Protein AF-A0A1U7D063-F1 (afdb_monomer)

Radius of gyration: 20.67 Å; Cα contacts (8 Å, |Δi|>4): 37; chains: 1; bounding box: 32×53×52 Å

Sequence (86 aa):
MRVAEAVGPGLDRLRLDIDPRDVAVHIETSMRLTQALGGSGGPFFFTGEALVPGFVETDQLKEMVEATRTSRVTEGPAPTEAGAGE

Solvent-accessible surface area (backbone atoms only — not comparable to full-atom values): 5524 Å² total; per-residue (Å²): 143,71,64,54,68,76,76,51,73,47,62,69,57,48,59,70,72,53,50,73,64,63,52,49,52,51,50,53,49,52,52,50,52,35,47,76,70,68,53,73,79,79,58,62,48,76,49,85,91,44,74,44,80,46,90,75,56,71,69,60,51,48,54,51,48,51,52,47,53,57,58,49,67,78,69,54,81,75,81,77,79,87,79,76,84,136

Secondary structure (DSSP, 8-state):
--SHHHHSS-HHHHHHH--HHHHHHHHHHHHHHHHHTT--SS-EEEETTEEEES---HHHHHHHHHHHHHHHHTSS----------

Organism: NCBI:txid1229727

Structure (mmCIF, N/CA/C/O backbone):
data_AF-A0A1U7D063-F1
#
_entry.id   AF-A0A1U7D063-F1
#
loop_
_atom_site.group_PDB
_atom_site.id
_atom_site.type_symbol
_atom_site.label_atom_id
_atom_site.label_alt_id
_atom_site.label_comp_id
_atom_site.label_asym_id
_atom_site.label_entity_id
_atom_site.label_seq_id
_atom_site.pdbx_PDB_ins_code
_atom_site.Cartn_x
_atom_site.Cartn_y
_atom_site.Cartn_z
_atom_site.occupancy
_atom_site.B_iso_or_equiv
_atom_site.auth_seq_id
_atom_site.auth_comp_id
_atom_site.auth_asym_id
_atom_site.auth_atom_id
_atom_site.pdbx_PDB_model_num
ATOM 1 N N . MET A 1 1 ? 4.195 -7.694 -21.996 1.00 51.41 1 MET A N 1
ATOM 2 C CA . MET A 1 1 ? 3.809 -6.272 -22.150 1.00 51.41 1 MET A CA 1
ATOM 3 C C . MET A 1 1 ? 2.361 -6.167 -22.646 1.00 51.41 1 MET A C 1
ATOM 5 O O . MET A 1 1 ? 2.153 -5.747 -23.769 1.00 51.41 1 MET A O 1
ATOM 9 N N . ARG A 1 2 ? 1.358 -6.614 -21.872 1.00 55.75 2 ARG A N 1
ATOM 10 C CA . ARG A 1 2 ? -0.064 -6.587 -22.303 1.00 55.75 2 ARG A CA 1
ATOM 11 C C . ARG A 1 2 ? -0.999 -5.886 -21.302 1.00 55.75 2 ARG A C 1
ATOM 13 O O . ARG A 1 2 ? -2.151 -5.642 -21.608 1.00 55.75 2 ARG A O 1
ATOM 20 N N . VAL A 1 3 ? -0.499 -5.555 -20.107 1.00 58.19 3 VAL A N 1
ATOM 21 C CA . VAL A 1 3 ? -1.309 -4.983 -19.016 1.00 58.19 3 VAL A CA 1
ATOM 22 C C . VAL A 1 3 ? -1.470 -3.466 -19.162 1.00 58.19 3 VAL A C 1
ATOM 24 O O . VAL A 1 3 ? -2.537 -2.942 -18.885 1.00 58.19 3 VAL A O 1
ATOM 27 N N . ALA A 1 4 ? -0.454 -2.761 -19.670 1.00 56.19 4 ALA A N 1
ATOM 28 C CA . ALA A 1 4 ? -0.490 -1.304 -19.824 1.00 56.19 4 ALA A CA 1
ATOM 29 C C . ALA A 1 4 ? -1.603 -0.806 -20.765 1.00 56.19 4 ALA A C 1
ATOM 31 O O . ALA A 1 4 ? -2.205 0.225 -20.499 1.00 56.19 4 ALA A O 1
ATOM 32 N N . GLU A 1 5 ? -1.913 -1.555 -21.828 1.00 53.78 5 GLU A N 1
ATOM 33 C CA . GLU A 1 5 ? -2.947 -1.184 -22.808 1.00 53.78 5 GLU A CA 1
ATOM 34 C C . GLU A 1 5 ? -4.377 -1.248 -22.245 1.00 53.78 5 GLU A C 1
ATOM 36 O O . GLU A 1 5 ? -5.277 -0.639 -22.813 1.00 53.78 5 GLU A O 1
ATOM 41 N N . ALA A 1 6 ? -4.598 -1.959 -21.133 1.00 58.44 6 ALA A N 1
ATOM 42 C CA . ALA A 1 6 ? -5.932 -2.197 -20.582 1.00 58.44 6 ALA A CA 1
ATOM 43 C C . ALA A 1 6 ? -6.319 -1.260 -19.420 1.00 58.44 6 ALA A C 1
ATOM 45 O O . ALA A 1 6 ? -7.485 -1.245 -19.034 1.00 58.44 6 ALA A O 1
ATOM 46 N N . VAL A 1 7 ? -5.368 -0.515 -18.832 1.00 64.62 7 VAL A N 1
ATOM 47 C CA . VAL A 1 7 ? -5.555 0.118 -17.504 1.00 64.62 7 VAL A CA 1
ATOM 48 C C . VAL A 1 7 ? -5.268 1.633 -17.489 1.00 64.62 7 VAL A C 1
ATOM 50 O O . VAL A 1 7 ? -5.600 2.306 -16.518 1.00 64.62 7 VAL A O 1
ATOM 53 N N . GLY A 1 8 ? -4.704 2.223 -18.550 1.00 59.66 8 GLY A N 1
ATOM 54 C CA . GLY A 1 8 ? -4.348 3.650 -18.562 1.00 59.66 8 GLY A CA 1
ATOM 55 C C . GLY A 1 8 ? -3.740 4.126 -19.884 1.00 59.66 8 GLY A C 1
ATOM 56 O O . GLY A 1 8 ? -3.696 3.338 -20.828 1.00 59.66 8 GLY A O 1
ATOM 57 N N . PRO A 1 9 ? -3.315 5.407 -19.986 1.00 57.38 9 PRO A N 1
ATOM 58 C CA . PRO A 1 9 ? -2.944 6.038 -21.253 1.00 57.38 9 PRO A CA 1
ATOM 59 C C . PRO A 1 9 ? -1.899 5.176 -21.962 1.00 57.38 9 PRO A C 1
ATOM 61 O O . PRO A 1 9 ? -0.946 4.727 -21.329 1.00 57.38 9 PRO A O 1
ATOM 64 N N . GLY A 1 10 ? -2.149 4.893 -23.244 1.00 67.12 10 GLY A N 1
ATOM 65 C CA . GLY A 1 10 ? -1.511 3.817 -24.003 1.00 67.12 10 GLY A CA 1
ATOM 66 C C . GLY A 1 10 ? 0.011 3.727 -23.869 1.00 67.12 10 GLY A C 1
ATOM 67 O O . GLY A 1 10 ? 0.692 4.670 -23.471 1.00 67.12 10 GLY A O 1
ATOM 68 N N . LEU A 1 11 ? 0.546 2.566 -24.249 1.00 64.12 11 LEU A N 1
ATOM 69 C CA . LEU A 1 11 ? 1.935 2.131 -24.052 1.00 64.12 11 LEU A CA 1
ATOM 70 C C . LEU A 1 11 ? 3.009 3.190 -24.378 1.00 64.12 11 LEU A C 1
ATOM 72 O O . LEU A 1 11 ? 4.071 3.201 -23.760 1.00 64.12 11 LEU A O 1
ATOM 76 N N . ASP A 1 12 ? 2.732 4.094 -25.313 1.00 65.69 12 ASP A N 1
ATOM 77 C CA . ASP A 1 12 ? 3.641 5.168 -25.713 1.00 65.69 12 ASP A CA 1
ATOM 78 C C . ASP A 1 12 ? 3.750 6.287 -24.671 1.00 65.69 12 ASP A C 1
ATOM 80 O O . ASP A 1 12 ? 4.845 6.783 -24.421 1.00 65.69 12 ASP A O 1
ATOM 84 N N . ARG A 1 13 ? 2.652 6.633 -23.988 1.00 66.94 13 ARG A N 1
ATOM 85 C CA . ARG A 1 13 ? 2.681 7.593 -22.879 1.00 66.94 13 ARG A CA 1
ATOM 86 C C . ARG A 1 13 ? 3.367 7.001 -21.650 1.00 66.94 13 ARG A C 1
ATOM 88 O O . ARG A 1 13 ? 4.163 7.681 -21.017 1.00 66.94 13 ARG A O 1
ATOM 95 N N . LEU A 1 14 ? 3.144 5.713 -21.382 1.00 70.31 14 LEU A N 1
ATOM 96 C CA . LEU A 1 14 ? 3.845 4.987 -20.322 1.00 70.31 14 LEU A CA 1
ATOM 97 C C . LEU A 1 14 ? 5.368 4.980 -20.533 1.00 70.31 14 LEU A C 1
ATOM 99 O O . LEU A 1 14 ? 6.122 5.163 -19.587 1.00 70.31 14 LEU A O 1
ATOM 103 N N . ARG A 1 15 ? 5.830 4.779 -21.772 1.00 66.81 15 ARG A N 1
ATOM 104 C CA . ARG A 1 15 ? 7.265 4.810 -22.105 1.00 66.81 15 ARG A CA 1
ATOM 105 C C . ARG A 1 15 ? 7.890 6.194 -21.946 1.00 66.81 15 ARG A C 1
ATOM 107 O O . ARG A 1 15 ? 9.071 6.267 -21.641 1.00 66.81 15 ARG A O 1
ATOM 114 N N . LEU A 1 16 ? 7.120 7.255 -22.193 1.00 68.38 16 LEU A N 1
ATOM 115 C CA . LEU A 1 16 ? 7.571 8.639 -22.026 1.00 68.38 16 LEU A CA 1
ATOM 116 C C . LEU A 1 16 ? 7.641 9.048 -20.551 1.00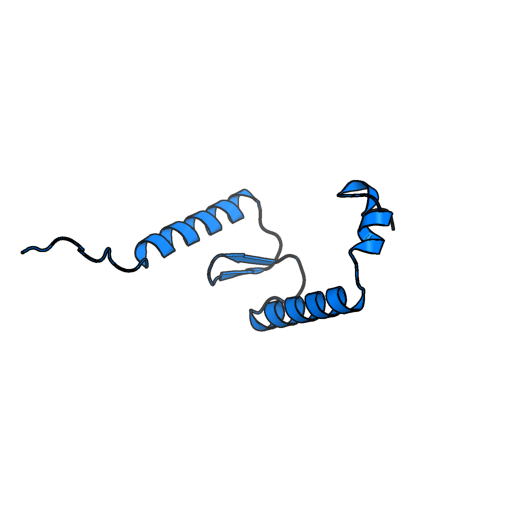 68.38 16 LEU A C 1
ATOM 118 O O . LEU A 1 16 ? 8.556 9.770 -20.174 1.00 68.38 16 LEU A O 1
ATOM 122 N N . ASP A 1 17 ? 6.693 8.581 -19.737 1.00 66.38 17 ASP A N 1
ATOM 123 C CA . ASP A 1 17 ? 6.576 8.975 -18.330 1.00 66.38 17 ASP A CA 1
ATOM 124 C C . ASP A 1 17 ? 7.392 8.064 -17.377 1.00 66.38 17 ASP A C 1
ATOM 126 O O . ASP A 1 17 ? 7.634 8.434 -16.229 1.00 66.38 17 ASP A O 1
ATOM 130 N N . ILE A 1 18 ? 7.848 6.886 -17.828 1.00 66.94 18 ILE A N 1
ATOM 131 C CA . ILE A 1 18 ? 8.782 6.026 -17.079 1.00 66.94 18 ILE A CA 1
ATOM 132 C C . ILE A 1 18 ? 10.224 6.448 -17.392 1.00 66.94 18 ILE A C 1
ATOM 134 O O . ILE A 1 18 ? 10.812 5.989 -18.372 1.00 66.94 18 ILE A O 1
ATOM 138 N N . ASP A 1 19 ? 10.833 7.255 -16.518 1.00 72.56 19 ASP A N 1
ATOM 139 C CA . ASP A 1 19 ? 12.294 7.232 -16.379 1.00 72.56 19 ASP A CA 1
ATOM 140 C C . ASP A 1 19 ? 12.670 5.979 -15.562 1.00 72.56 19 ASP A C 1
ATOM 142 O O . ASP A 1 19 ? 12.252 5.838 -14.405 1.00 72.56 19 ASP A O 1
ATOM 146 N N . PRO A 1 20 ? 13.444 5.035 -16.128 1.00 70.75 20 PRO A N 1
ATOM 147 C CA . PRO A 1 20 ? 13.792 3.796 -15.444 1.00 70.75 20 PRO A CA 1
ATOM 148 C C . PRO A 1 20 ? 14.609 4.011 -14.162 1.00 70.75 20 PRO A C 1
ATOM 150 O O . PRO A 1 20 ? 14.568 3.149 -13.284 1.00 70.75 20 PRO A O 1
ATOM 153 N N . ARG A 1 21 ? 15.339 5.127 -14.023 1.00 71.12 21 ARG A N 1
ATOM 154 C CA . ARG A 1 21 ? 16.106 5.437 -12.808 1.00 71.12 21 ARG A CA 1
ATOM 155 C C . ARG A 1 21 ? 15.210 5.965 -11.698 1.00 71.12 21 ARG A C 1
ATOM 157 O O . ARG A 1 21 ? 15.279 5.446 -10.587 1.00 71.12 21 ARG A O 1
ATOM 164 N N . ASP A 1 22 ? 14.340 6.921 -12.001 1.00 74.94 22 ASP A N 1
ATOM 165 C CA . ASP A 1 22 ? 13.456 7.515 -10.992 1.00 74.94 22 ASP A CA 1
ATOM 166 C C . ASP A 1 22 ? 12.438 6.487 -10.475 1.00 74.94 22 ASP A C 1
ATOM 168 O O . ASP A 1 22 ? 12.195 6.379 -9.271 1.00 74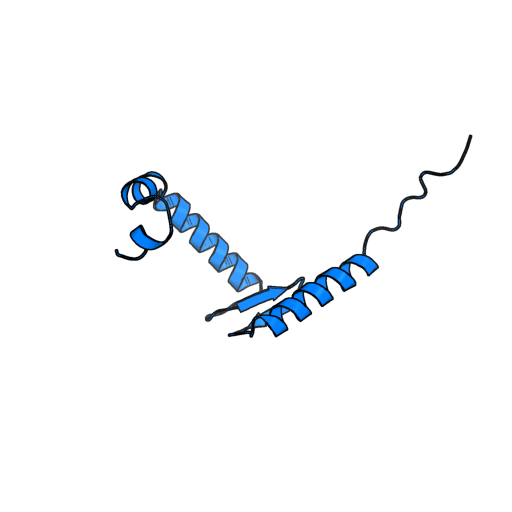.94 22 ASP A O 1
ATOM 172 N N . VAL A 1 23 ? 11.918 5.634 -11.365 1.00 81.06 23 VAL A N 1
ATOM 173 C CA . VAL A 1 23 ? 11.028 4.529 -10.983 1.00 81.06 23 VAL A CA 1
ATOM 174 C C . VAL A 1 23 ? 11.748 3.501 -10.107 1.00 81.06 23 VAL A C 1
ATOM 176 O O . VAL A 1 23 ? 11.180 3.056 -9.108 1.00 81.06 23 VAL A O 1
ATOM 179 N N . ALA A 1 24 ? 12.996 3.142 -10.424 1.00 80.81 24 ALA A N 1
ATOM 180 C CA . ALA A 1 24 ? 13.768 2.205 -9.606 1.00 80.81 24 ALA A CA 1
ATOM 181 C C . ALA A 1 24 ? 14.018 2.748 -8.189 1.00 80.81 24 ALA A C 1
ATOM 183 O O . ALA A 1 24 ? 13.821 2.019 -7.216 1.00 80.81 24 ALA A O 1
ATOM 184 N N . VAL A 1 25 ? 14.364 4.034 -8.064 1.00 85.50 25 VAL A N 1
ATOM 185 C CA . VAL A 1 25 ? 14.556 4.705 -6.766 1.00 85.50 25 VAL A CA 1
ATOM 186 C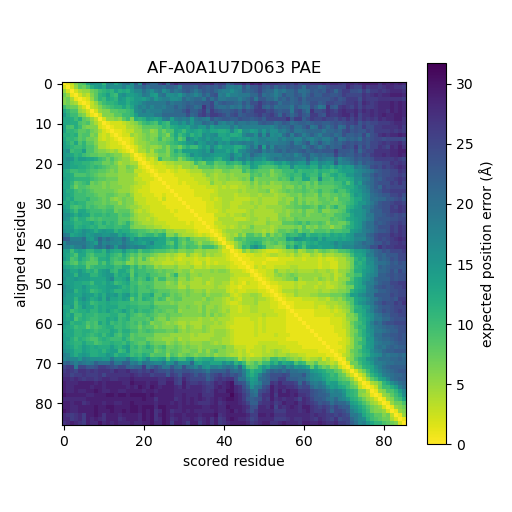 C . VAL A 1 25 ? 13.264 4.714 -5.949 1.00 85.50 25 VAL A C 1
ATOM 188 O O . VAL A 1 25 ? 13.288 4.444 -4.744 1.00 85.50 25 VAL A O 1
ATOM 191 N N . HIS A 1 26 ? 12.121 4.986 -6.582 1.00 84.56 26 HIS A N 1
ATOM 192 C CA . HIS A 1 26 ? 10.830 4.952 -5.897 1.00 84.56 26 HIS A CA 1
ATOM 193 C C . HIS A 1 26 ? 10.456 3.545 -5.430 1.00 84.56 26 HIS A C 1
ATOM 195 O O . HIS A 1 26 ? 10.032 3.390 -4.285 1.00 84.56 26 HIS A O 1
ATOM 201 N N . ILE A 1 27 ? 10.672 2.522 -6.260 1.00 85.12 27 ILE A N 1
ATOM 202 C CA . ILE A 1 27 ? 10.442 1.123 -5.877 1.00 85.12 27 ILE A CA 1
ATOM 203 C C . ILE A 1 27 ? 11.316 0.750 -4.677 1.00 85.12 27 ILE A C 1
ATOM 205 O O . ILE A 1 27 ? 10.797 0.235 -3.688 1.00 85.12 27 ILE A O 1
ATOM 209 N N . GLU A 1 28 ? 12.616 1.050 -4.721 1.00 87.62 28 GLU A N 1
ATOM 210 C CA . GLU A 1 28 ? 13.538 0.756 -3.619 1.00 87.62 28 GLU A CA 1
ATOM 211 C C . GLU A 1 28 ? 13.112 1.466 -2.327 1.00 87.62 28 GLU A C 1
ATOM 213 O O . GLU A 1 28 ? 13.051 0.854 -1.257 1.00 87.62 28 GLU A O 1
ATOM 2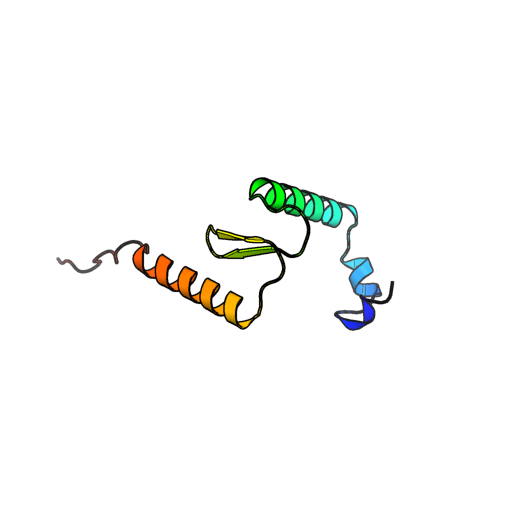18 N N . THR A 1 29 ? 12.734 2.741 -2.432 1.00 87.19 29 THR A N 1
ATOM 219 C CA . THR A 1 29 ? 12.258 3.540 -1.299 1.00 87.19 29 THR A CA 1
ATOM 220 C C . THR A 1 29 ? 10.995 2.935 -0.686 1.00 87.19 29 THR A C 1
ATOM 222 O O . THR A 1 29 ? 10.937 2.726 0.529 1.00 87.19 29 THR A O 1
ATOM 225 N N . SER A 1 30 ? 10.001 2.589 -1.509 1.00 85.56 30 SER A N 1
ATOM 226 C CA . SER A 1 30 ? 8.770 1.931 -1.062 1.00 85.56 30 SER A CA 1
ATOM 227 C C . SER A 1 30 ? 9.043 0.569 -0.419 1.00 85.56 30 SER A C 1
ATOM 229 O O . SER A 1 30 ? 8.468 0.265 0.628 1.00 85.56 30 SER A O 1
ATOM 231 N N . MET A 1 31 ? 9.946 -0.241 -0.983 1.00 85.62 31 MET A N 1
ATOM 232 C CA . MET A 1 31 ? 10.328 -1.536 -0.409 1.00 85.62 31 MET A CA 1
ATOM 233 C C . MET A 1 31 ? 11.032 -1.385 0.941 1.00 85.62 31 MET A C 1
ATOM 235 O O . MET A 1 31 ? 10.760 -2.161 1.860 1.00 85.62 31 MET A O 1
ATOM 239 N N . ARG A 1 32 ? 11.911 -0.386 1.082 1.00 87.06 32 ARG A N 1
ATOM 240 C CA . ARG A 1 32 ? 12.606 -0.088 2.340 1.00 87.06 32 ARG A CA 1
ATOM 241 C C . ARG A 1 32 ? 11.634 0.373 3.424 1.00 87.06 32 ARG A C 1
ATOM 243 O O . ARG A 1 32 ? 11.708 -0.122 4.545 1.00 87.06 32 ARG A O 1
ATOM 250 N N . LEU A 1 33 ? 10.725 1.292 3.096 1.00 85.81 33 LEU A N 1
ATOM 251 C CA . LEU A 1 33 ? 9.688 1.773 4.017 1.00 85.81 33 LEU A CA 1
ATOM 252 C C . LEU A 1 33 ? 8.779 0.629 4.473 1.00 85.81 33 LEU A C 1
ATOM 254 O O . LEU A 1 33 ? 8.527 0.475 5.662 1.00 85.81 33 LEU A O 1
ATOM 258 N N . THR A 1 34 ? 8.353 -0.215 3.536 1.00 83.50 34 THR A N 1
ATOM 259 C CA . THR A 1 34 ? 7.525 -1.391 3.827 1.00 83.50 34 THR A CA 1
ATOM 260 C C . THR A 1 34 ? 8.219 -2.343 4.802 1.00 83.50 34 THR A C 1
ATOM 262 O O . THR A 1 34 ? 7.615 -2.741 5.795 1.00 83.50 34 THR A O 1
ATOM 265 N N . GLN A 1 35 ? 9.494 -2.668 4.558 1.00 83.69 35 GLN A N 1
ATOM 266 C CA . GLN A 1 35 ? 10.284 -3.522 5.453 1.00 83.69 35 GLN A CA 1
ATOM 267 C C . GLN A 1 35 ? 10.465 -2.897 6.838 1.00 83.69 35 GLN A C 1
ATOM 269 O O . GLN A 1 35 ? 10.356 -3.597 7.840 1.00 83.69 35 GLN A O 1
ATOM 274 N N . ALA A 1 36 ? 10.702 -1.583 6.906 1.00 84.25 36 ALA A N 1
ATOM 275 C CA . ALA A 1 36 ? 10.826 -0.868 8.175 1.00 84.25 36 ALA A CA 1
ATOM 276 C C . ALA A 1 36 ? 9.531 -0.910 9.006 1.00 84.25 36 ALA A C 1
ATOM 278 O O . ALA A 1 36 ? 9.591 -0.911 10.231 1.00 84.25 36 ALA A O 1
ATOM 279 N N . LEU A 1 37 ? 8.375 -0.988 8.342 1.00 83.44 37 LEU A N 1
ATOM 280 C CA . LEU A 1 37 ? 7.058 -1.120 8.967 1.00 83.44 37 LEU A CA 1
ATOM 281 C C . LEU A 1 37 ? 6.636 -2.585 9.204 1.00 83.44 37 LEU A C 1
ATOM 283 O O . LEU A 1 37 ? 5.497 -2.840 9.582 1.00 83.44 37 LEU A O 1
ATOM 287 N N . GLY A 1 38 ? 7.530 -3.556 8.980 1.00 80.31 38 GLY A N 1
ATOM 288 C CA . GLY A 1 38 ? 7.278 -4.982 9.220 1.00 80.31 38 GLY A CA 1
ATOM 289 C C . GLY A 1 38 ? 6.554 -5.719 8.087 1.00 80.31 38 GLY A C 1
ATOM 290 O O . GLY A 1 38 ? 6.272 -6.910 8.216 1.00 80.31 38 GLY A O 1
ATOM 291 N N . GLY A 1 39 ? 6.274 -5.052 6.963 1.00 72.38 39 GLY A N 1
ATOM 292 C CA . GLY A 1 39 ? 5.697 -5.692 5.783 1.00 72.38 39 GLY A CA 1
ATOM 293 C C . GLY A 1 39 ? 6.709 -6.629 5.118 1.00 72.38 39 GLY A C 1
ATOM 294 O 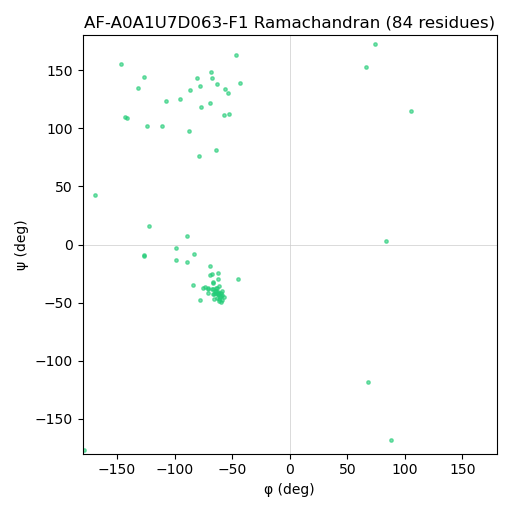O . GLY A 1 39 ? 7.790 -6.199 4.712 1.00 72.38 39 GLY A O 1
ATOM 295 N N . SER A 1 40 ? 6.368 -7.913 4.981 1.00 70.00 40 SER A N 1
ATOM 296 C CA . SER A 1 40 ? 7.194 -8.884 4.255 1.00 70.00 40 SER A CA 1
ATOM 297 C C . SER A 1 40 ? 6.334 -9.859 3.448 1.00 70.00 40 SER A C 1
ATOM 299 O O . SER A 1 40 ? 5.670 -10.725 4.002 1.00 70.00 40 SER A O 1
ATOM 301 N N . GLY A 1 41 ? 6.363 -9.713 2.118 1.00 67.06 41 GLY A N 1
ATOM 302 C CA . GLY A 1 41 ? 5.688 -10.608 1.169 1.00 67.06 41 GLY A CA 1
ATOM 303 C C . GLY A 1 41 ? 4.147 -10.602 1.215 1.00 67.06 41 GLY A C 1
ATOM 304 O O . GLY A 1 41 ? 3.525 -10.339 2.236 1.00 67.06 41 GLY A O 1
ATOM 305 N N . GLY A 1 42 ? 3.522 -10.927 0.076 1.00 70.69 42 GLY A N 1
ATOM 306 C CA . GLY A 1 42 ? 2.059 -11.012 -0.071 1.00 70.69 42 GLY A CA 1
ATOM 307 C C . GLY A 1 42 ? 1.341 -9.653 -0.108 1.00 70.69 42 GLY A C 1
ATOM 308 O O . GLY A 1 42 ? 1.978 -8.615 0.071 1.00 70.69 42 GLY A O 1
ATOM 309 N N . PRO A 1 43 ? 0.024 -9.623 -0.385 1.00 83.38 43 PRO A N 1
ATOM 310 C CA . PRO A 1 43 ? -0.758 -8.421 -0.125 1.00 83.38 43 PRO A CA 1
ATOM 311 C C . PRO A 1 43 ? -0.756 -8.141 1.385 1.00 83.38 43 PRO A C 1
ATOM 313 O O . PRO A 1 43 ? -0.862 -9.063 2.193 1.00 83.38 43 PRO A O 1
ATOM 316 N N . PHE A 1 44 ? -0.613 -6.875 1.758 1.00 85.19 44 PHE A N 1
ATOM 317 C CA . PHE A 1 44 ? -0.734 -6.390 3.130 1.00 85.19 44 PHE A CA 1
ATOM 318 C C . PHE A 1 44 ? -1.334 -4.983 3.107 1.00 85.19 44 PHE A C 1
ATOM 320 O O . PHE A 1 44 ? -1.207 -4.257 2.117 1.00 85.19 44 PHE A O 1
ATOM 327 N N . PHE A 1 45 ? -1.970 -4.592 4.207 1.00 87.69 45 PHE A N 1
ATOM 328 C CA . PHE A 1 45 ? -2.593 -3.281 4.370 1.00 87.69 45 PHE A CA 1
ATOM 329 C C . PHE A 1 45 ? -2.086 -2.613 5.645 1.00 87.69 45 PHE A C 1
ATOM 331 O O . PHE A 1 45 ? -1.876 -3.273 6.659 1.00 87.69 45 PHE A O 1
ATOM 338 N N . PHE A 1 46 ? -1.926 -1.293 5.605 1.00 87.00 46 PHE A N 1
ATOM 339 C CA . PHE A 1 46 ? -1.689 -0.479 6.794 1.00 87.00 46 PHE A CA 1
ATOM 340 C C . PHE A 1 46 ? -2.959 0.319 7.109 1.00 87.00 46 PHE A C 1
ATOM 342 O O . PHE A 1 46 ? -3.441 1.071 6.260 1.00 87.00 46 PHE A O 1
ATOM 349 N N . THR A 1 47 ? -3.501 0.173 8.318 1.00 86.00 47 THR A N 1
ATOM 350 C CA . THR A 1 47 ? -4.660 0.937 8.812 1.00 86.00 47 THR A CA 1
ATOM 351 C C . THR A 1 47 ? -4.277 1.642 10.108 1.00 86.00 47 THR A C 1
ATOM 353 O O . THR A 1 47 ? -4.192 1.021 11.166 1.00 86.00 47 THR A O 1
ATOM 356 N N . GLY A 1 48 ? -3.995 2.945 10.026 1.00 84.31 48 GLY A N 1
ATOM 357 C CA . GLY A 1 48 ? -3.443 3.687 11.161 1.00 84.31 48 GLY A CA 1
ATOM 358 C C . GLY A 1 48 ? -2.020 3.220 11.460 1.00 84.31 48 GLY A C 1
ATOM 359 O O . GLY A 1 48 ? -1.153 3.342 10.600 1.00 84.31 48 GLY A O 1
ATOM 360 N N . GLU A 1 49 ? -1.803 2.686 12.658 1.00 83.56 49 GLU A N 1
ATOM 361 C CA . GLU A 1 49 ? -0.533 2.077 13.088 1.00 83.56 49 GLU A CA 1
ATOM 362 C C . GLU A 1 49 ? -0.549 0.542 12.975 1.00 83.56 49 GLU A C 1
ATOM 364 O O . GLU A 1 49 ? 0.458 -0.115 13.231 1.00 83.56 49 GLU A O 1
ATOM 369 N N . ALA A 1 50 ? -1.684 -0.047 12.581 1.00 81.94 50 ALA A N 1
ATOM 370 C CA . ALA A 1 50 ? -1.827 -1.490 12.453 1.00 81.94 50 ALA A CA 1
ATOM 371 C C . ALA A 1 50 ? -1.369 -1.980 11.071 1.00 81.94 50 ALA A C 1
ATOM 373 O O . ALA A 1 50 ? -1.783 -1.448 10.037 1.00 81.94 50 ALA A O 1
ATOM 374 N N . LEU A 1 51 ? -0.557 -3.040 11.068 1.00 84.38 51 LEU A N 1
ATOM 375 C CA . LEU A 1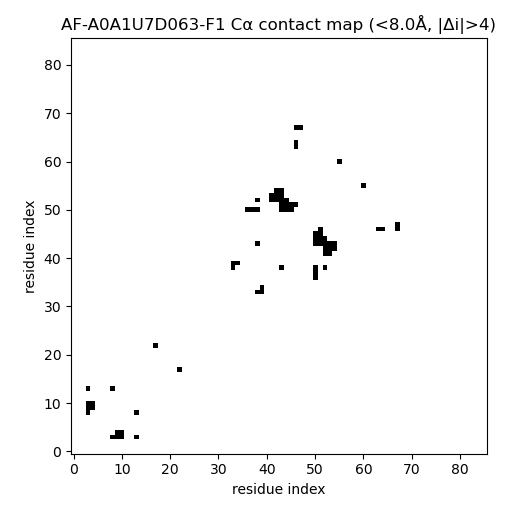 51 ? -0.218 -3.833 9.888 1.00 84.38 51 LEU A CA 1
ATOM 376 C C . LEU A 1 51 ? -1.141 -5.053 9.816 1.00 84.38 51 LEU A C 1
ATOM 378 O O . LEU A 1 51 ? -1.205 -5.851 10.750 1.00 84.38 51 LEU A O 1
ATOM 382 N N . VAL A 1 52 ? -1.813 -5.211 8.681 1.00 85.88 52 VAL A N 1
ATOM 383 C CA . VAL A 1 52 ? -2.724 -6.317 8.387 1.00 85.88 52 VAL A CA 1
ATOM 384 C C . VAL A 1 52 ? -2.089 -7.191 7.306 1.00 85.88 52 VAL A C 1
ATOM 386 O O . VAL A 1 52 ? -2.072 -6.796 6.135 1.00 85.88 52 VAL A O 1
ATOM 389 N N . PRO A 1 53 ? -1.502 -8.343 7.669 1.00 84.69 53 PRO A N 1
ATOM 390 C CA . PRO A 1 53 ? -0.858 -9.220 6.705 1.00 84.69 53 PRO A CA 1
ATOM 391 C C . PRO A 1 53 ? -1.881 -10.091 5.970 1.00 84.69 53 PRO A C 1
ATOM 393 O O . PRO A 1 53 ? -2.821 -10.612 6.568 1.00 84.69 53 PRO A O 1
ATOM 396 N N . GLY A 1 54 ? -1.632 -10.332 4.686 1.00 84.62 54 GLY A N 1
ATOM 397 C CA . GLY A 1 54 ? -2.393 -11.280 3.885 1.00 84.62 54 GLY A CA 1
ATOM 398 C C . GLY A 1 54 ? -3.629 -10.686 3.215 1.00 84.62 54 GLY A C 1
ATOM 399 O O . GLY A 1 54 ? -3.822 -9.475 3.108 1.00 84.62 54 GLY A O 1
ATOM 400 N N . PHE A 1 55 ? -4.452 -11.587 2.688 1.00 86.25 55 PHE A N 1
ATOM 401 C CA . PHE A 1 55 ? -5.702 -11.231 2.034 1.00 86.25 55 PHE A CA 1
ATOM 402 C C . PHE A 1 55 ? -6.777 -10.909 3.077 1.00 86.25 55 PHE A C 1
ATOM 404 O O . PHE A 1 55 ? -6.924 -11.628 4.064 1.00 86.25 55 PHE A O 1
ATOM 411 N N . VAL A 1 56 ? -7.531 -9.841 2.830 1.00 87.12 56 VAL A N 1
ATOM 412 C CA . VAL A 1 56 ? -8.588 -9.332 3.706 1.00 87.12 56 VAL A CA 1
ATOM 413 C C . VAL A 1 56 ? -9.821 -9.086 2.849 1.00 87.12 56 VAL A C 1
ATOM 415 O O . VAL A 1 56 ? -9.717 -8.501 1.768 1.00 87.12 56 VAL A O 1
ATOM 418 N N . GLU A 1 57 ? -10.981 -9.524 3.331 1.00 91.25 57 GLU A N 1
ATOM 419 C CA . GLU A 1 57 ? -12.251 -9.265 2.656 1.00 91.25 57 GLU A CA 1
ATOM 420 C C . GLU A 1 57 ? -12.612 -7.779 2.706 1.00 91.25 57 GLU A C 1
ATOM 422 O O . GLU A 1 57 ? -12.303 -7.062 3.659 1.00 91.25 57 GLU A O 1
ATOM 427 N N . THR A 1 58 ? -13.306 -7.304 1.674 1.00 91.12 58 THR A N 1
ATOM 428 C CA . THR A 1 58 ? -13.576 -5.866 1.513 1.00 91.12 58 THR A CA 1
ATOM 429 C C . THR A 1 58 ? -14.348 -5.282 2.697 1.00 91.12 58 THR A C 1
ATOM 431 O O . THR A 1 58 ? -14.046 -4.173 3.138 1.00 91.12 58 THR A O 1
ATOM 434 N N . ASP A 1 59 ? -15.329 -6.011 3.226 1.00 92.75 59 ASP A N 1
ATOM 435 C CA . ASP A 1 59 ? -16.142 -5.526 4.344 1.00 92.75 59 ASP A CA 1
ATOM 436 C C . ASP A 1 59 ? -15.347 -5.480 5.654 1.00 92.75 59 ASP A C 1
ATOM 438 O O . ASP A 1 59 ? -15.421 -4.488 6.375 1.00 92.75 59 ASP A O 1
ATOM 442 N N . GLN A 1 60 ? -14.465 -6.457 5.883 1.00 88.75 60 GLN A N 1
ATOM 443 C CA . GLN A 1 60 ? -13.541 -6.442 7.017 1.00 88.75 60 GLN A CA 1
ATOM 444 C C . GLN A 1 60 ? -12.583 -5.244 6.942 1.00 88.75 60 GLN A C 1
ATOM 446 O O . GLN A 1 60 ? -12.358 -4.558 7.937 1.00 88.75 60 GLN A O 1
ATOM 451 N N . LEU A 1 61 ? -12.054 -4.932 5.753 1.00 88.56 61 LEU A N 1
ATOM 452 C CA . LEU A 1 61 ? -11.175 -3.775 5.579 1.00 88.56 61 LEU A CA 1
ATOM 453 C C . LEU A 1 61 ? -11.907 -2.448 5.850 1.00 88.56 61 LEU A C 1
ATOM 455 O O . LEU A 1 61 ? -11.320 -1.537 6.437 1.00 88.56 61 LEU A O 1
ATOM 459 N N . LYS A 1 62 ? -13.185 -2.328 5.458 1.00 91.00 62 LYS A N 1
ATOM 460 C CA . LYS A 1 62 ? -14.002 -1.135 5.748 1.00 91.00 62 LYS A CA 1
ATOM 461 C C . LYS A 1 62 ? -14.163 -0.921 7.249 1.00 91.00 62 LYS A C 1
ATOM 463 O O . LYS A 1 62 ? -13.924 0.190 7.712 1.00 91.00 62 LYS A O 1
ATOM 468 N N . GLU A 1 63 ? -14.493 -1.972 7.996 1.00 91.06 63 GLU A N 1
ATOM 469 C CA . GLU A 1 63 ? -14.637 -1.900 9.456 1.00 91.06 63 GLU A CA 1
ATOM 470 C C . GLU A 1 63 ? -13.339 -1.433 10.127 1.00 91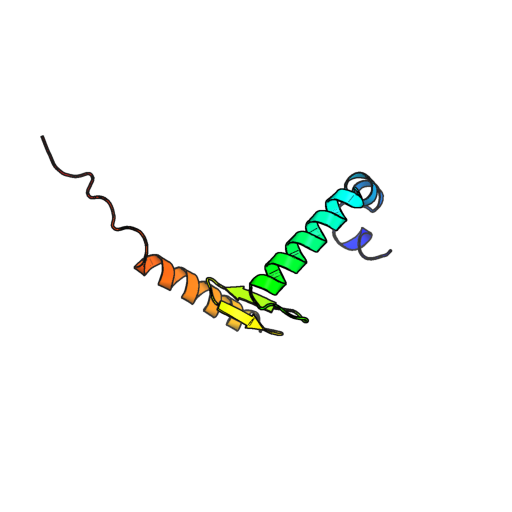.06 63 GLU A C 1
ATOM 472 O O . GLU A 1 63 ? -13.355 -0.550 10.985 1.00 91.06 63 GLU A O 1
ATOM 477 N N . MET A 1 64 ? -12.189 -1.953 9.688 1.00 87.75 64 MET A N 1
ATOM 478 C CA . MET A 1 64 ? -10.877 -1.553 10.215 1.00 87.75 64 MET A CA 1
ATOM 479 C C . MET A 1 64 ? -10.553 -0.080 9.927 1.00 87.75 64 MET A C 1
ATOM 481 O O . MET A 1 64 ? -10.011 0.631 10.781 1.00 87.75 64 MET A O 1
ATOM 485 N N . VAL A 1 65 ? -10.900 0.404 8.731 1.00 88.56 65 VAL A N 1
ATOM 486 C CA . VAL A 1 65 ? -10.747 1.817 8.358 1.00 88.56 65 VAL A CA 1
ATOM 487 C C . VAL A 1 65 ? -11.680 2.709 9.178 1.00 88.56 65 VAL A C 1
ATOM 489 O O . VAL A 1 65 ? -11.247 3.765 9.643 1.00 88.56 65 VAL A O 1
ATOM 492 N N . GLU A 1 66 ? -12.935 2.309 9.379 1.00 91.25 66 GLU A N 1
ATOM 493 C CA . GLU A 1 66 ? -13.894 3.047 10.207 1.00 91.25 66 GLU A CA 1
ATOM 494 C C . GLU A 1 66 ? -13.440 3.116 11.666 1.00 91.25 66 GLU A C 1
ATOM 496 O O . GLU A 1 66 ? -13.390 4.208 12.234 1.00 91.25 66 GLU A O 1
ATOM 501 N N . ALA A 1 67 ? -13.000 1.996 12.243 1.00 86.62 67 ALA A N 1
ATOM 502 C CA . ALA A 1 67 ? -12.452 1.949 13.595 1.00 86.62 67 ALA A CA 1
ATOM 503 C C . ALA A 1 67 ? -11.251 2.898 13.759 1.00 86.62 67 ALA A C 1
ATOM 505 O O . ALA A 1 67 ? -11.205 3.680 14.709 1.00 86.62 67 ALA A O 1
ATOM 506 N N . THR A 1 68 ? -10.327 2.902 12.789 1.00 88.94 68 THR A N 1
ATOM 507 C CA . THR A 1 68 ? -9.156 3.800 12.775 1.00 88.94 68 THR A CA 1
ATOM 508 C C . THR A 1 68 ? -9.555 5.279 12.695 1.00 88.94 68 THR A C 1
ATOM 510 O O . THR A 1 68 ? -8.910 6.148 13.284 1.00 88.94 68 THR A O 1
ATOM 513 N N . ARG A 1 69 ? -10.606 5.607 11.935 1.00 88.31 69 ARG A N 1
ATOM 5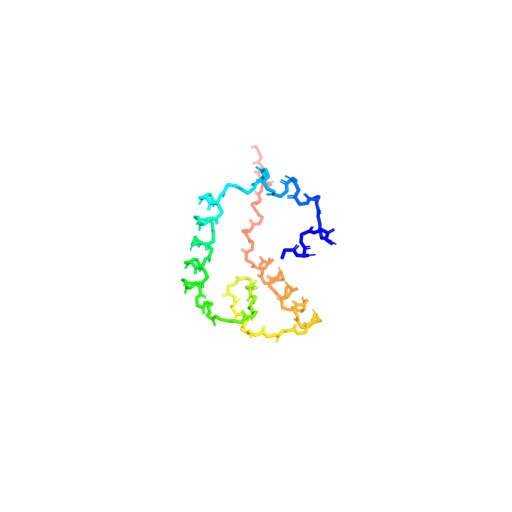14 C CA . ARG A 1 69 ? -11.093 6.990 11.817 1.00 88.31 69 ARG A CA 1
ATOM 515 C C . ARG A 1 69 ? -11.753 7.454 13.108 1.00 88.31 69 ARG A C 1
ATOM 517 O O . ARG A 1 69 ? -11.494 8.574 13.533 1.00 88.31 69 ARG A O 1
ATOM 524 N N . THR A 1 70 ? -12.548 6.597 13.741 1.00 85.94 70 THR A N 1
ATOM 525 C CA . THR A 1 70 ? -13.228 6.911 15.002 1.00 85.94 70 THR A CA 1
ATOM 526 C C . THR A 1 70 ? -12.241 7.057 16.160 1.00 85.94 70 THR A C 1
ATOM 528 O O . THR A 1 70 ? -12.391 7.975 16.962 1.00 85.94 70 THR A O 1
ATOM 531 N N . SER A 1 71 ? -11.187 6.233 16.221 1.00 77.06 71 SER A N 1
ATOM 532 C CA . SER A 1 71 ? -10.165 6.341 17.274 1.00 77.06 71 SER A CA 1
ATOM 533 C C . SER A 1 71 ? -9.342 7.633 17.177 1.00 77.06 71 SER A C 1
ATOM 535 O O . SER A 1 71 ? -9.000 8.226 18.195 1.00 77.06 71 SER A O 1
ATOM 537 N N . ARG A 1 72 ? -9.089 8.149 15.965 1.00 59.94 72 ARG A N 1
ATOM 538 C CA . ARG A 1 72 ? -8.429 9.457 15.790 1.00 59.94 72 ARG A CA 1
ATOM 539 C C . ARG A 1 72 ? -9.297 10.640 16.207 1.00 59.94 72 ARG A C 1
ATOM 541 O O . ARG A 1 72 ? -8.754 11.672 16.586 1.00 59.94 72 ARG A O 1
ATOM 548 N N . VAL A 1 73 ? -10.625 10.516 16.160 1.00 55.81 73 VAL A N 1
ATOM 549 C CA . VAL A 1 73 ? -11.533 11.580 16.628 1.00 55.81 73 VAL A CA 1
ATOM 550 C C . VAL A 1 73 ? -11.438 11.757 18.148 1.00 55.81 73 VAL A C 1
ATOM 552 O O . VAL A 1 73 ? -11.644 12.864 18.636 1.00 55.81 73 VAL A O 1
ATOM 555 N N . THR A 1 74 ? -11.036 10.723 18.896 1.00 52.16 74 THR A N 1
ATOM 556 C CA . THR A 1 74 ? -10.784 10.832 20.344 1.00 52.16 74 THR A CA 1
ATOM 557 C C . THR A 1 74 ? -9.393 11.365 20.709 1.00 52.16 74 THR A C 1
ATOM 559 O O . THR A 1 74 ? -9.162 11.671 21.874 1.00 52.16 74 THR A O 1
ATOM 562 N N . GLU A 1 75 ? -8.490 11.529 19.735 1.00 47.56 75 GLU A N 1
ATOM 563 C CA . GLU A 1 75 ? -7.115 12.034 19.924 1.00 47.56 75 GLU A CA 1
ATOM 5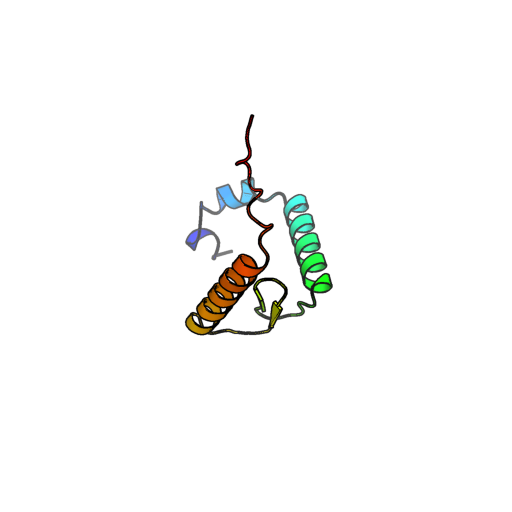64 C C . GLU A 1 75 ? -6.808 13.295 19.086 1.00 47.56 75 GLU A C 1
ATOM 566 O O . GLU A 1 75 ? -5.651 13.676 18.906 1.00 47.56 75 GLU A O 1
ATOM 571 N N . GLY A 1 76 ? -7.834 13.972 18.557 1.00 43.44 76 GLY A N 1
ATOM 572 C CA . GLY A 1 76 ? -7.666 15.303 17.970 1.00 43.44 76 GLY A CA 1
ATOM 573 C C . GLY A 1 76 ? -7.312 16.332 19.055 1.00 43.44 76 GLY A C 1
ATOM 574 O O . GLY A 1 76 ? -7.835 16.223 20.167 1.00 43.44 76 GLY A O 1
ATOM 575 N N . PRO A 1 77 ? -6.446 17.333 18.781 1.00 45.72 77 PRO A N 1
ATOM 576 C CA . PRO A 1 77 ? -6.157 18.374 19.761 1.00 45.72 77 PRO A CA 1
ATOM 577 C C . PRO A 1 77 ? -7.475 19.033 20.174 1.00 45.72 77 PRO A C 1
ATOM 579 O O . PRO A 1 77 ? -8.308 19.335 19.314 1.00 45.72 77 PRO A O 1
ATOM 582 N N . ALA A 1 78 ? -7.662 19.210 21.486 1.00 49.28 78 ALA A N 1
ATOM 583 C CA . ALA A 1 78 ? -8.817 19.892 22.056 1.00 49.28 78 ALA A CA 1
ATOM 584 C C . ALA A 1 78 ? -9.122 21.165 21.246 1.00 49.28 78 ALA A C 1
ATOM 586 O O . ALA A 1 78 ? -8.176 21.860 20.856 1.00 49.28 78 ALA A O 1
ATOM 587 N N . PRO A 1 79 ? -10.401 21.481 20.968 1.00 50.56 79 PRO A N 1
ATOM 588 C CA . PRO A 1 79 ? -10.735 22.738 20.326 1.00 50.56 79 PRO A CA 1
ATOM 589 C C . PRO A 1 79 ? -10.174 23.850 21.208 1.00 50.56 79 PRO A C 1
ATOM 591 O O . PRO A 1 79 ? -10.610 24.026 22.343 1.00 50.56 79 PRO A O 1
ATOM 594 N N . THR A 1 80 ? -9.156 24.556 20.713 1.00 56.44 80 THR A N 1
ATOM 595 C CA . THR A 1 80 ? -8.696 25.794 21.330 1.00 56.44 80 THR A CA 1
ATOM 596 C C . THR A 1 80 ? -9.926 26.673 21.461 1.00 56.44 80 THR A C 1
ATOM 598 O O . THR A 1 80 ? -10.497 27.088 20.450 1.00 56.44 80 THR A O 1
ATOM 601 N N . GLU A 1 81 ? -10.351 26.914 22.698 1.00 48.06 81 GLU A N 1
ATOM 602 C CA . GLU A 1 81 ? -11.373 27.895 23.022 1.00 48.06 81 GLU A CA 1
ATOM 603 C C . GLU A 1 81 ? -10.838 29.282 22.650 1.00 48.06 81 GLU A C 1
ATOM 605 O O . GLU A 1 81 ? -10.311 30.031 23.465 1.00 48.06 81 GLU A O 1
ATOM 610 N N . ALA A 1 82 ? -10.938 29.628 21.368 1.00 49.16 82 ALA A N 1
ATOM 611 C CA . ALA A 1 82 ? -10.864 30.998 20.896 1.00 49.16 82 ALA A CA 1
ATOM 612 C C . ALA A 1 82 ? -12.233 31.633 21.170 1.00 49.16 82 ALA A C 1
ATOM 614 O O . ALA A 1 82 ? -13.085 31.739 20.289 1.00 49.16 82 ALA A O 1
ATOM 615 N N . GLY A 1 83 ? -12.458 31.957 22.442 1.00 50.50 83 GLY A N 1
ATOM 616 C CA . GLY A 1 83 ? -13.739 32.423 22.956 1.00 50.50 83 GLY A CA 1
ATOM 617 C C . GLY A 1 83 ? -13.672 32.975 24.381 1.00 50.50 83 GLY A C 1
ATOM 618 O O . GLY A 1 83 ? -14.557 32.697 25.176 1.00 50.50 83 GLY A O 1
ATOM 619 N N . ALA A 1 84 ? -12.645 33.758 24.704 1.00 42.81 84 ALA A N 1
ATOM 620 C CA . ALA A 1 84 ? -12.645 34.729 25.801 1.00 42.81 84 ALA A CA 1
ATOM 621 C C . ALA A 1 84 ? -11.831 35.918 25.268 1.00 42.81 84 ALA A C 1
ATOM 623 O O . ALA A 1 84 ? -10.683 35.738 24.884 1.00 42.81 84 ALA A O 1
ATOM 624 N N . GLY A 1 85 ? -12.409 37.077 24.976 1.00 47.72 85 GLY A N 1
ATOM 625 C CA . GLY A 1 85 ? -13.114 37.921 25.925 1.00 47.72 85 GLY A CA 1
ATOM 626 C C . GLY A 1 85 ? -12.191 39.108 26.211 1.00 47.72 85 GLY A C 1
ATOM 627 O O . GLY A 1 85 ? -11.123 38.896 26.771 1.00 47.72 85 GLY A O 1
ATOM 628 N N . GLU A 1 86 ? -12.657 40.295 25.807 1.00 41.00 86 GLU A N 1
ATOM 629 C CA . GLU A 1 86 ? -12.121 41.655 26.052 1.00 41.00 86 GLU A CA 1
ATOM 630 C C . GLU A 1 86 ? -11.017 42.201 25.128 1.00 41.00 86 GLU A C 1
ATOM 632 O O . GLU A 1 86 ? -9.905 41.638 25.044 1.00 41.00 86 GLU A O 1
#

pLDDT: mean 73.25, std 15.11, range [41.0, 92.75]

Foldseek 3Di:
DPVQCPPDDDPVVVVVPDPVVVVVVVVVVVVVVCVVLVHDDEDWDDAQSDIGDHDDDPVRVVVSNVVSVVVVVVVDPDPPCPDDDD

Nearest PDB structures (foldseek):
  6mhh-assembly1_A-3  TM=8.787E-01  e=4.162E-01  Proteus mirabilis
  1yxh-assembly1_A  TM=4.151E-01  e=9.492E+00  Naja sagittifera

Mean predicted aligned error: 13.46 Å